Protein AF-A0AA37GXN5-F1 (afdb_monomer)

Secondary structure (DSSP, 8-state):
--SSS---HHHHHHH-TTS-TTSTT--TTSS---S--B-BGGGTSBPPPTTTS-EEETTT-BEE-SHHHHSTTTEEEESS-GGGTB-SSSB-BTTTTTBBP-GGG-SEEETTSBEE-SHHHHSTTTEEEES----------------PPP------------------------

Structure (mmCIF, N/CA/C/O backbone):
data_AF-A0AA37GXN5-F1
#
_entry.id   AF-A0AA37GXN5-F1
#
loop_
_atom_site.group_PDB
_atom_site.id
_atom_site.type_symbol
_atom_site.label_atom_id
_atom_site.label_alt_id
_atom_site.label_comp_id
_atom_site.label_asym_id
_atom_site.label_entity_id
_atom_site.label_seq_id
_atom_site.pdbx_PDB_ins_code
_atom_site.Cartn_x
_atom_site.Cartn_y
_atom_site.Cartn_z
_atom_site.occupancy
_atom_site.B_iso_or_equiv
_atom_site.auth_seq_id
_atom_site.auth_comp_id
_atom_site.auth_asym_id
_atom_site.auth_atom_id
_atom_site.pdbx_PDB_model_num
ATOM 1 N N . MET A 1 1 ? 17.389 15.955 -22.878 1.00 45.25 1 MET A N 1
ATOM 2 C CA . MET A 1 1 ? 18.400 15.630 -21.847 1.00 45.25 1 MET A CA 1
ATOM 3 C C . MET A 1 1 ? 19.042 14.270 -22.132 1.00 45.25 1 MET A C 1
ATOM 5 O O . MET A 1 1 ? 19.115 13.419 -21.263 1.00 45.25 1 MET A O 1
ATOM 9 N N . ALA A 1 2 ? 19.517 14.082 -23.363 1.00 45.59 2 ALA A N 1
ATOM 10 C CA . ALA A 1 2 ? 20.380 12.992 -23.830 1.00 45.59 2 ALA A CA 1
ATOM 11 C C . ALA A 1 2 ? 21.452 13.547 -24.797 1.00 45.59 2 ALA A C 1
ATOM 13 O O . ALA A 1 2 ? 21.947 12.857 -25.676 1.00 45.59 2 ALA A O 1
ATOM 14 N N . ASP A 1 3 ? 21.763 14.836 -24.670 1.00 52.03 3 ASP A N 1
ATOM 15 C CA . ASP A 1 3 ? 22.471 15.620 -25.680 1.00 52.03 3 ASP A CA 1
ATOM 16 C C . ASP A 1 3 ? 23.845 16.120 -25.182 1.00 52.03 3 ASP A C 1
ATOM 18 O O . ASP A 1 3 ? 24.540 16.830 -25.901 1.00 52.03 3 ASP A O 1
ATOM 22 N N . PHE A 1 4 ? 24.280 15.709 -23.978 1.00 54.31 4 PHE A N 1
ATOM 23 C CA . PHE A 1 4 ? 25.571 16.131 -23.404 1.00 54.31 4 PHE A CA 1
ATOM 24 C C . PHE A 1 4 ? 26.525 14.996 -22.984 1.00 54.31 4 PHE A C 1
ATOM 26 O O . PHE A 1 4 ? 27.683 15.262 -22.680 1.00 54.31 4 PHE A O 1
ATOM 33 N N . TRP A 1 5 ? 26.097 13.731 -23.031 1.00 52.03 5 TRP A N 1
ATOM 34 C CA . TRP A 1 5 ? 26.978 12.575 -22.824 1.00 52.03 5 TRP A CA 1
ATOM 35 C C . TRP A 1 5 ? 26.631 11.493 -23.850 1.00 52.03 5 TRP A C 1
ATOM 37 O O . TRP A 1 5 ? 25.630 10.798 -23.714 1.00 52.03 5 TRP A O 1
ATOM 47 N N . PHE A 1 6 ? 27.443 11.400 -24.907 1.00 51.03 6 PHE A N 1
ATOM 48 C CA . PHE A 1 6 ? 27.344 10.417 -25.991 1.00 51.03 6 PHE A CA 1
ATOM 49 C C . PHE A 1 6 ? 27.648 8.991 -25.501 1.00 51.03 6 PHE A C 1
ATOM 51 O O . PHE A 1 6 ? 28.673 8.409 -25.844 1.00 51.03 6 PHE A O 1
ATOM 58 N N . ALA A 1 7 ? 26.759 8.398 -24.713 1.00 58.97 7 ALA A N 1
ATOM 59 C CA . ALA A 1 7 ? 26.570 6.960 -24.809 1.00 58.97 7 ALA A CA 1
ATOM 60 C C . ALA A 1 7 ? 25.570 6.751 -25.950 1.00 58.97 7 ALA A C 1
ATOM 62 O O . ALA A 1 7 ? 24.367 6.921 -25.763 1.00 58.97 7 ALA A O 1
ATOM 63 N N . GLU A 1 8 ? 26.075 6.481 -27.159 1.00 72.50 8 GLU A N 1
ATOM 64 C CA . GLU A 1 8 ? 25.233 6.049 -28.277 1.00 72.50 8 GLU A CA 1
ATOM 65 C C . GLU A 1 8 ? 24.339 4.900 -27.799 1.00 72.50 8 GLU A C 1
ATOM 67 O O . GLU A 1 8 ? 24.759 4.079 -26.982 1.00 72.50 8 GLU A O 1
ATOM 72 N N . ILE A 1 9 ? 23.103 4.821 -28.291 1.00 74.50 9 ILE A N 1
ATOM 73 C CA . ILE A 1 9 ? 22.170 3.760 -27.880 1.00 74.50 9 ILE A CA 1
ATOM 74 C C . ILE A 1 9 ? 22.772 2.357 -28.100 1.00 74.50 9 ILE A C 1
ATOM 76 O O . ILE A 1 9 ? 22.480 1.412 -27.375 1.00 74.50 9 ILE A O 1
ATOM 80 N N . ASP A 1 10 ? 23.704 2.251 -29.046 1.00 80.38 10 ASP A N 1
ATOM 81 C CA . ASP A 1 10 ? 24.527 1.075 -29.300 1.00 80.38 10 ASP A CA 1
ATOM 82 C C . ASP A 1 10 ? 25.413 0.679 -28.115 1.00 80.38 10 ASP A C 1
ATOM 84 O O . ASP A 1 10 ? 25.544 -0.508 -27.828 1.00 80.38 10 ASP A O 1
ATOM 88 N N . PHE A 1 11 ? 25.980 1.645 -27.392 1.00 79.50 11 PHE A N 1
ATOM 89 C CA . PHE A 1 11 ? 26.773 1.401 -26.189 1.00 79.50 11 PHE A CA 1
ATOM 90 C C . PHE A 1 11 ? 25.911 0.843 -25.050 1.00 79.50 11 PHE A C 1
ATOM 92 O O . PHE A 1 11 ? 26.339 -0.068 -24.346 1.00 79.50 11 PHE A O 1
ATOM 99 N N . PHE A 1 12 ? 24.670 1.319 -24.911 1.00 76.00 12 PHE A N 1
ATOM 100 C CA . PHE A 1 12 ? 23.712 0.763 -23.953 1.00 76.00 12 PHE A CA 1
ATOM 101 C C . PHE A 1 12 ? 23.411 -0.715 -24.245 1.00 76.00 12 PHE A C 1
ATOM 103 O O . PHE A 1 12 ? 23.478 -1.541 -23.339 1.00 76.00 12 PHE A O 1
ATOM 110 N N . PHE A 1 13 ? 23.160 -1.079 -25.506 1.00 79.44 13 PHE A N 1
ATOM 111 C CA . PHE A 1 13 ? 22.954 -2.484 -25.881 1.00 79.44 13 PHE A CA 1
ATOM 112 C C . PHE A 1 13 ? 24.247 -3.316 -25.831 1.00 79.44 13 PHE A C 1
ATOM 114 O O . PHE A 1 13 ? 24.193 -4.514 -25.575 1.00 79.44 13 PHE A O 1
ATOM 121 N N . ALA A 1 14 ? 25.418 -2.702 -26.021 1.00 78.25 14 ALA A N 1
ATOM 122 C CA . ALA A 1 14 ? 26.707 -3.380 -25.877 1.00 78.25 14 ALA A CA 1
ATOM 123 C C . ALA A 1 14 ? 27.027 -3.731 -24.415 1.00 78.25 14 ALA A C 1
ATOM 125 O O . ALA A 1 14 ? 27.580 -4.796 -24.149 1.00 78.25 14 ALA A O 1
ATOM 126 N N . LEU A 1 15 ? 26.669 -2.855 -23.471 1.00 72.19 15 LEU A N 1
ATOM 127 C CA . LEU A 1 15 ? 26.784 -3.131 -22.038 1.00 72.19 15 LEU A CA 1
ATOM 128 C C . LEU A 1 15 ? 25.727 -4.128 -21.550 1.00 72.19 15 LEU A C 1
ATOM 130 O O . LEU A 1 15 ? 25.974 -4.854 -20.590 1.00 72.19 15 LEU A O 1
ATOM 134 N N . ASN A 1 16 ? 24.590 -4.200 -22.246 1.00 67.00 16 ASN A N 1
ATOM 135 C CA . ASN A 1 16 ? 23.449 -5.038 -21.890 1.00 67.00 16 ASN A CA 1
ATOM 136 C C . ASN A 1 16 ? 23.105 -6.012 -23.031 1.00 67.00 16 ASN A C 1
ATOM 138 O O . ASN A 1 16 ? 22.023 -5.924 -23.612 1.00 67.00 16 ASN A O 1
ATOM 142 N N . PRO A 1 17 ? 23.995 -6.967 -23.365 1.00 74.75 17 PRO A N 1
ATOM 143 C CA . PRO A 1 17 ? 23.850 -7.845 -24.533 1.00 74.75 17 PRO A CA 1
ATOM 144 C C . PRO A 1 17 ? 22.660 -8.812 -24.442 1.00 74.75 17 PRO A C 1
ATOM 146 O O . PRO A 1 17 ? 22.326 -9.475 -25.420 1.00 74.75 17 PRO A O 1
ATOM 149 N N . GLY A 1 18 ? 22.034 -8.912 -23.267 1.00 67.38 18 GLY A N 1
ATOM 150 C CA . GLY A 1 18 ? 20.793 -9.647 -23.053 1.00 67.38 18 GLY A CA 1
ATOM 151 C C . GLY A 1 18 ? 19.528 -8.864 -23.409 1.00 67.38 18 GLY A C 1
ATOM 152 O O . GLY A 1 18 ? 18.455 -9.430 -23.269 1.00 67.38 18 GLY A O 1
ATOM 153 N N . LEU A 1 19 ? 19.618 -7.602 -23.840 1.00 74.50 19 LEU A N 1
ATOM 154 C CA . LEU A 1 19 ? 18.481 -6.794 -24.290 1.00 74.50 19 LEU A CA 1
ATOM 155 C C . LEU A 1 19 ? 18.393 -6.741 -25.816 1.00 74.50 19 LEU A C 1
ATOM 157 O O . LEU A 1 19 ? 19.374 -6.461 -26.505 1.00 74.50 19 LEU A O 1
ATOM 161 N N . GLU A 1 20 ? 17.191 -6.944 -26.339 1.00 78.81 20 GLU A N 1
ATOM 162 C CA . GLU A 1 20 ? 16.874 -6.783 -27.751 1.00 78.81 20 GLU A CA 1
ATOM 163 C C . GLU A 1 20 ? 16.575 -5.315 -28.072 1.00 78.81 20 GLU A C 1
ATOM 165 O O . GLU A 1 20 ? 15.982 -4.575 -27.283 1.00 78.81 20 GLU A O 1
ATOM 170 N N . ARG A 1 21 ? 16.996 -4.879 -29.265 1.00 77.44 21 ARG A N 1
ATOM 171 C CA . ARG A 1 21 ? 16.886 -3.474 -29.700 1.00 77.44 21 ARG A CA 1
ATOM 172 C C . ARG A 1 21 ? 15.456 -2.992 -29.906 1.00 77.44 21 ARG A C 1
ATOM 174 O O . ARG A 1 21 ? 15.223 -1.789 -29.946 1.00 77.44 21 ARG A O 1
ATOM 181 N N . ASP A 1 22 ? 14.535 -3.922 -30.092 1.00 77.31 22 ASP A N 1
ATOM 182 C CA . ASP A 1 22 ? 13.107 -3.685 -30.268 1.00 77.31 22 ASP A CA 1
ATOM 183 C C . ASP A 1 22 ? 12.326 -3.796 -28.946 1.00 77.31 22 ASP A C 1
ATOM 185 O O . ASP A 1 22 ? 11.101 -3.694 -28.954 1.00 77.31 22 ASP A O 1
ATOM 189 N N . CYS A 1 23 ? 13.029 -3.971 -27.818 1.00 69.00 23 CYS A N 1
ATOM 190 C CA . CYS A 1 23 ? 12.470 -4.145 -26.479 1.00 69.00 23 CYS A CA 1
ATOM 191 C C . CYS A 1 23 ? 11.590 -5.399 -26.306 1.00 69.00 23 CYS A C 1
ATOM 193 O O . CYS A 1 23 ? 10.925 -5.527 -25.278 1.00 69.00 23 CYS A O 1
ATOM 195 N N . SER A 1 24 ? 11.591 -6.337 -27.260 1.00 74.44 24 SER A N 1
ATOM 196 C CA . SER A 1 24 ? 10.714 -7.520 -27.247 1.00 74.44 24 SER A CA 1
ATOM 197 C C . SER A 1 24 ? 10.993 -8.477 -26.084 1.00 74.44 24 SER A C 1
ATOM 199 O O . SER A 1 24 ? 10.116 -9.239 -25.680 1.00 74.44 24 SER A O 1
ATOM 201 N N . ASN A 1 25 ? 12.198 -8.421 -25.516 1.00 67.06 25 ASN A N 1
ATOM 202 C CA . ASN A 1 25 ? 12.641 -9.284 -24.426 1.00 67.06 25 ASN A CA 1
ATOM 203 C C . ASN A 1 25 ? 12.774 -8.564 -23.071 1.00 67.06 25 ASN A C 1
ATOM 205 O O . ASN A 1 25 ? 13.376 -9.101 -22.137 1.00 67.06 25 ASN A O 1
ATOM 209 N N . ILE A 1 26 ? 12.207 -7.360 -22.951 1.00 70.94 26 ILE A N 1
ATOM 210 C CA . ILE A 1 26 ? 12.045 -6.686 -21.664 1.00 70.94 26 ILE A CA 1
ATOM 211 C C . ILE A 1 26 ? 10.843 -7.313 -20.961 1.00 70.94 26 ILE A C 1
ATOM 213 O O . ILE A 1 26 ? 9.687 -7.038 -21.283 1.00 70.94 26 ILE A O 1
ATOM 217 N N . TYR A 1 27 ? 11.124 -8.185 -19.996 1.00 57.59 27 TYR A N 1
ATOM 218 C CA . TYR A 1 27 ? 10.099 -8.829 -19.182 1.00 57.59 27 TYR A CA 1
ATOM 219 C C . TYR A 1 27 ? 9.801 -8.010 -17.918 1.00 57.59 27 TYR A C 1
ATOM 221 O O . TYR A 1 27 ? 10.691 -7.327 -17.394 1.00 57.59 27 TYR A O 1
ATOM 229 N N . PRO A 1 28 ? 8.585 -8.133 -17.357 1.00 48.09 28 PRO A N 1
ATOM 230 C CA . PRO A 1 28 ? 8.324 -7.721 -15.980 1.00 48.09 28 PRO A CA 1
ATOM 231 C C . PRO A 1 28 ? 9.376 -8.348 -15.040 1.00 48.09 28 PRO A C 1
ATOM 233 O O . PRO A 1 28 ? 9.669 -9.535 -15.187 1.00 48.09 28 PRO A O 1
ATOM 236 N N . ASN A 1 29 ? 9.920 -7.580 -14.082 1.00 47.97 29 ASN A N 1
ATOM 237 C CA . ASN A 1 29 ? 11.079 -7.898 -13.205 1.00 47.97 29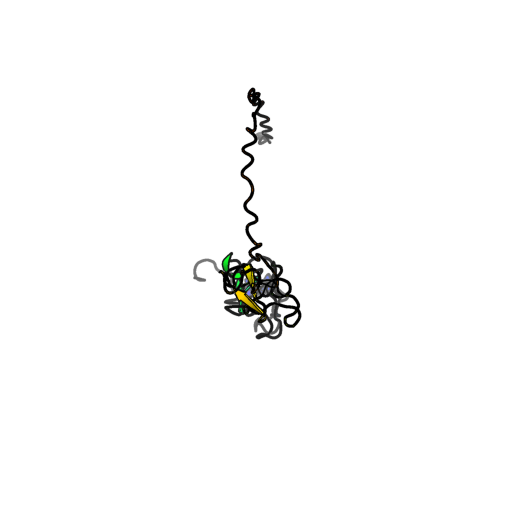 ASN A CA 1
ATOM 238 C C . ASN A 1 29 ? 12.492 -7.693 -13.768 1.00 47.97 29 ASN A C 1
ATOM 240 O O . ASN A 1 29 ? 13.457 -8.153 -13.155 1.00 47.97 29 ASN A O 1
ATOM 244 N N . THR A 1 30 ? 12.661 -7.027 -14.903 1.00 55.50 30 THR A N 1
ATOM 245 C CA . THR A 1 30 ? 14.004 -6.678 -15.394 1.00 55.50 30 THR A CA 1
ATOM 246 C C . THR A 1 30 ? 14.308 -5.199 -15.143 1.00 55.50 30 THR A C 1
ATOM 248 O O . THR A 1 30 ? 13.397 -4.377 -15.084 1.00 55.50 30 THR A O 1
ATOM 251 N N . GLU A 1 31 ? 15.589 -4.862 -14.955 1.00 54.03 31 GLU A N 1
ATOM 252 C CA . GLU A 1 31 ? 16.124 -3.537 -14.564 1.00 54.03 31 GLU A CA 1
ATOM 253 C C . GLU A 1 31 ? 15.790 -2.389 -15.549 1.00 54.03 31 GLU A C 1
ATOM 255 O O . GLU A 1 31 ? 16.096 -1.226 -15.301 1.00 54.03 31 GLU A O 1
ATOM 260 N N . TYR A 1 32 ? 15.104 -2.677 -16.656 1.00 57.34 32 TYR A N 1
ATOM 261 C CA . TYR A 1 32 ? 14.864 -1.735 -17.746 1.00 57.34 32 TYR A CA 1
ATOM 262 C C . TYR A 1 32 ? 13.397 -1.325 -17.813 1.00 57.34 32 TYR A C 1
ATOM 264 O O . TYR A 1 32 ? 12.624 -1.825 -18.624 1.00 57.34 32 TYR A O 1
ATOM 272 N N . CYS A 1 33 ? 13.015 -0.387 -16.949 1.00 62.31 33 CYS A N 1
ATOM 273 C CA . CYS A 1 33 ? 11.699 0.240 -16.975 1.00 62.31 33 CYS A CA 1
ATOM 274 C C . CYS A 1 33 ? 11.841 1.731 -17.290 1.00 62.31 33 CYS A C 1
ATOM 276 O O . CYS A 1 33 ? 12.281 2.521 -16.456 1.00 62.31 33 CYS A O 1
ATOM 278 N N . THR A 1 34 ? 11.468 2.124 -18.505 1.00 52.25 34 THR A N 1
ATOM 279 C CA . THR A 1 34 ? 11.389 3.529 -18.896 1.00 52.25 34 THR A CA 1
ATOM 280 C C . THR A 1 34 ? 9.943 4.005 -18.744 1.00 52.25 34 THR A C 1
ATOM 282 O O . THR A 1 34 ? 9.097 3.786 -19.602 1.00 52.25 34 THR A O 1
ATOM 285 N N . ASP A 1 35 ? 9.698 4.673 -17.613 1.00 47.66 35 ASP A N 1
ATOM 286 C CA . ASP A 1 35 ? 8.492 5.438 -17.265 1.00 47.66 35 ASP A CA 1
ATOM 287 C C . ASP A 1 35 ? 7.268 4.635 -16.752 1.00 47.66 35 ASP A C 1
ATOM 289 O O . ASP A 1 35 ? 6.479 4.057 -17.499 1.00 47.66 35 ASP A O 1
ATOM 293 N N . GLY A 1 36 ? 7.073 4.656 -15.425 1.00 59.41 36 GLY A N 1
ATOM 294 C CA . GLY A 1 36 ? 5.827 4.261 -14.755 1.00 59.41 36 GLY A CA 1
ATOM 295 C C . GLY A 1 36 ? 5.454 2.780 -14.848 1.00 59.41 36 GLY A C 1
ATOM 296 O O . GLY A 1 36 ? 4.344 2.474 -15.294 1.00 59.41 36 GLY A O 1
ATOM 297 N N . CYS A 1 37 ? 6.345 1.886 -14.394 1.00 72.62 37 CYS A N 1
ATOM 298 C CA . CYS A 1 37 ? 6.119 0.437 -14.364 1.00 72.62 37 CYS A CA 1
ATOM 299 C C . CYS A 1 37 ? 4.766 0.131 -13.730 1.00 72.62 37 CYS A C 1
ATOM 301 O O . CYS A 1 37 ? 4.512 0.511 -12.586 1.00 72.62 37 CYS A O 1
ATOM 303 N N . ARG A 1 38 ? 3.894 -0.525 -14.493 1.00 85.69 38 ARG A N 1
ATOM 304 C CA . ARG A 1 38 ? 2.580 -0.924 -14.006 1.00 85.69 38 ARG A CA 1
ATOM 305 C C . ARG A 1 38 ? 2.698 -2.241 -13.259 1.00 85.69 38 ARG A C 1
ATOM 307 O O . ARG A 1 38 ? 3.431 -3.119 -13.706 1.00 85.69 38 ARG A O 1
ATOM 314 N N . CYS A 1 39 ? 1.977 -2.366 -12.155 1.00 88.75 39 CYS A N 1
ATOM 315 C CA . CYS A 1 39 ? 2.097 -3.514 -11.268 1.00 88.75 39 CYS A CA 1
ATOM 316 C C . CYS A 1 39 ? 0.749 -3.994 -10.727 1.00 88.75 39 CYS A C 1
ATOM 318 O O . CYS A 1 39 ? -0.261 -3.295 -10.832 1.00 88.75 39 CYS A O 1
ATOM 320 N N . GLY A 1 40 ? 0.742 -5.188 -10.138 1.00 89.88 40 GLY A N 1
ATOM 321 C CA . GLY A 1 40 ? -0.428 -5.765 -9.490 1.00 89.88 40 GLY A CA 1
ATOM 322 C C . GLY A 1 40 ? -1.427 -6.436 -10.450 1.00 89.88 40 GLY A C 1
ATOM 323 O O . GLY A 1 40 ? -1.163 -6.606 -11.648 1.00 89.88 40 GLY A O 1
ATOM 324 N N . PRO A 1 41 ? -2.596 -6.854 -9.939 1.00 89.88 41 PRO A N 1
ATOM 325 C CA . PRO A 1 41 ? -3.531 -7.759 -10.613 1.00 89.88 41 PRO A CA 1
ATOM 326 C C . PRO A 1 41 ? -4.089 -7.222 -11.929 1.00 89.88 41 PRO A C 1
ATOM 328 O O . PRO A 1 41 ? -4.342 -7.991 -12.855 1.00 89.88 41 PRO A O 1
ATOM 331 N N . GLN A 1 42 ? -4.203 -5.901 -12.058 1.00 85.62 42 GLN A N 1
ATOM 332 C CA . GLN A 1 42 ? -4.678 -5.255 -13.284 1.00 85.62 42 GLN A CA 1
ATOM 333 C C . GLN A 1 42 ? -3.697 -5.392 -14.458 1.00 85.62 42 GLN A C 1
ATOM 335 O O . GLN A 1 42 ? -4.083 -5.226 -15.614 1.00 85.62 42 GLN A O 1
ATOM 340 N N . PHE A 1 43 ? -2.433 -5.707 -14.173 1.00 85.62 43 PHE A N 1
ATOM 341 C CA . PHE A 1 43 ? -1.360 -5.825 -15.158 1.00 85.62 43 PHE A CA 1
ATOM 342 C C . PHE A 1 43 ? -0.751 -7.227 -15.147 1.00 85.62 43 PHE A C 1
ATOM 344 O O . PHE A 1 43 ? 0.452 -7.397 -15.306 1.00 85.62 43 PHE A O 1
ATOM 351 N N . GLY A 1 44 ? -1.601 -8.244 -14.958 1.00 81.88 44 GLY A N 1
ATOM 352 C CA . GLY A 1 44 ? -1.193 -9.649 -15.000 1.00 81.88 44 GLY A CA 1
ATOM 353 C C . GLY A 1 44 ? -0.360 -10.077 -13.794 1.00 81.88 44 GLY A C 1
ATOM 354 O O . GLY A 1 44 ? 0.494 -10.947 -13.939 1.00 81.88 44 GLY A O 1
ATOM 355 N N . ASN A 1 45 ? -0.592 -9.461 -12.628 1.00 82.25 45 ASN A N 1
ATOM 356 C CA . ASN A 1 45 ? 0.242 -9.615 -11.431 1.00 82.25 45 ASN A CA 1
ATOM 357 C C . ASN A 1 45 ? 1.714 -9.285 -11.716 1.00 82.25 45 ASN A C 1
ATOM 359 O O . ASN A 1 45 ? 2.612 -9.969 -11.230 1.00 82.25 45 ASN A O 1
ATOM 363 N N . ALA A 1 46 ? 1.960 -8.277 -12.562 1.00 81.38 46 ALA A N 1
ATOM 364 C CA . ALA A 1 46 ? 3.305 -7.787 -12.810 1.00 81.38 46 ALA A CA 1
ATOM 365 C C . ALA A 1 46 ? 3.878 -7.215 -11.502 1.00 81.38 46 ALA A C 1
ATOM 367 O O . ALA A 1 46 ? 3.285 -6.297 -10.940 1.00 81.38 46 ALA A O 1
ATOM 368 N N . PRO A 1 47 ? 5.015 -7.720 -11.019 1.00 82.75 47 PRO A N 1
ATOM 369 C CA . PRO A 1 47 ? 5.658 -7.179 -9.827 1.00 82.75 47 PRO A CA 1
ATOM 370 C C . PRO A 1 47 ? 6.562 -5.987 -10.160 1.00 82.75 47 PRO A C 1
ATOM 372 O O . PRO A 1 47 ? 6.909 -5.721 -11.317 1.00 82.75 47 PRO A O 1
ATOM 375 N N . CYS A 1 48 ? 6.990 -5.291 -9.112 1.00 82.06 48 CYS A N 1
ATOM 376 C CA . CYS A 1 48 ? 7.953 -4.204 -9.207 1.00 82.06 48 CYS A CA 1
ATOM 377 C C . CYS A 1 48 ? 9.404 -4.690 -9.150 1.00 82.06 48 CYS A C 1
ATOM 379 O O . CYS A 1 48 ? 9.722 -5.661 -8.466 1.00 82.06 48 CYS A O 1
ATOM 381 N N . ALA A 1 49 ? 10.302 -3.990 -9.851 1.00 71.69 49 ALA A N 1
ATOM 382 C CA . ALA A 1 49 ? 11.732 -4.270 -9.786 1.00 71.69 49 ALA A CA 1
ATOM 383 C C . ALA A 1 49 ? 12.295 -3.899 -8.401 1.00 71.69 49 ALA A C 1
ATOM 385 O O . ALA A 1 49 ? 12.040 -2.814 -7.874 1.00 71.69 49 ALA A O 1
ATOM 386 N N . TYR A 1 50 ? 13.086 -4.798 -7.815 1.00 60.50 50 TYR A N 1
ATOM 387 C CA . TYR A 1 50 ? 13.752 -4.555 -6.537 1.00 60.50 50 TYR A CA 1
ATOM 388 C C . TYR A 1 50 ? 14.824 -3.461 -6.672 1.00 60.50 50 TYR A C 1
ATOM 390 O O . TYR A 1 50 ? 15.591 -3.457 -7.632 1.00 60.50 50 TYR A O 1
ATOM 398 N N . GLY A 1 51 ? 14.903 -2.554 -5.692 1.00 68.38 51 GLY A N 1
ATOM 399 C CA . GLY A 1 51 ? 15.887 -1.467 -5.653 1.00 68.38 51 GLY A CA 1
ATOM 400 C C . GLY A 1 51 ? 15.226 -0.092 -5.616 1.00 68.38 51 GLY A C 1
ATOM 401 O O . GLY A 1 51 ? 14.908 0.395 -4.536 1.00 68.38 51 GLY A O 1
ATOM 402 N N . SER A 1 52 ? 15.036 0.523 -6.784 1.00 67.38 52 SER A N 1
ATOM 403 C CA . SER A 1 52 ? 14.631 1.934 -6.910 1.00 67.38 52 SER A CA 1
ATOM 404 C C . SER A 1 52 ? 13.122 2.184 -6.912 1.00 67.38 52 SER A C 1
ATOM 406 O O . SER A 1 52 ? 12.713 3.321 -6.765 1.00 67.38 52 SER A O 1
ATOM 408 N N . LEU A 1 53 ? 12.278 1.167 -7.118 1.00 72.94 53 LEU A N 1
ATOM 409 C CA . LEU A 1 53 ? 10.812 1.302 -7.077 1.00 72.94 53 LEU A CA 1
ATOM 410 C C . LEU A 1 53 ? 10.189 0.063 -6.419 1.00 72.94 53 LEU A C 1
ATOM 412 O O . LEU A 1 53 ? 9.496 -0.706 -7.083 1.00 72.94 53 LEU A O 1
ATOM 416 N N . PRO A 1 54 ? 10.487 -0.200 -5.138 1.00 84.12 54 PRO A N 1
ATOM 417 C CA . PRO A 1 54 ? 10.292 -1.517 -4.555 1.00 84.12 54 PRO A CA 1
ATOM 418 C C . PRO A 1 54 ? 8.836 -1.855 -4.196 1.00 84.12 54 PRO A C 1
ATOM 420 O O . PRO A 1 54 ? 8.580 -2.996 -3.816 1.00 84.12 54 PRO A O 1
ATOM 423 N N . CYS A 1 55 ? 7.895 -0.911 -4.271 1.00 91.56 55 CYS A N 1
ATOM 424 C CA . CYS A 1 55 ? 6.512 -1.093 -3.825 1.00 91.56 55 CYS A CA 1
ATOM 425 C C . CYS A 1 55 ? 5.523 -0.903 -4.969 1.00 91.56 55 CYS A C 1
ATOM 427 O O . CYS A 1 55 ? 5.641 0.047 -5.739 1.00 91.56 55 CYS A O 1
ATOM 429 N N . CYS A 1 56 ? 4.501 -1.753 -5.036 1.00 93.69 56 CYS A N 1
ATOM 430 C CA . CYS A 1 56 ? 3.363 -1.546 -5.920 1.00 93.69 56 CYS A CA 1
ATOM 431 C C . CYS A 1 56 ? 2.256 -0.777 -5.193 1.00 93.69 56 CYS A C 1
ATOM 433 O O . CYS A 1 56 ? 1.689 -1.287 -4.229 1.00 93.69 56 CYS A O 1
ATOM 435 N N . SER A 1 57 ? 1.907 0.421 -5.658 1.00 94.50 57 SER A N 1
ATOM 436 C CA . SER A 1 57 ? 0.809 1.204 -5.077 1.00 94.50 57 SER A CA 1
ATOM 437 C C . SER A 1 57 ? -0.549 0.717 -5.592 1.00 94.50 57 SER A C 1
ATOM 439 O O . SER A 1 57 ? -0.799 0.748 -6.795 1.00 94.50 57 SER A O 1
ATOM 441 N N . SER A 1 58 ? -1.474 0.346 -4.703 1.00 95.25 58 SER A N 1
ATOM 442 C CA . SER A 1 58 ? -2.854 -0.039 -5.053 1.00 95.25 58 SER A CA 1
ATOM 443 C C . SER A 1 58 ? -3.695 1.126 -5.591 1.00 95.25 58 SER A C 1
ATOM 445 O O . SER A 1 58 ? -4.772 0.925 -6.151 1.00 95.25 58 SER A O 1
ATOM 447 N N . GLN A 1 59 ? -3.221 2.364 -5.418 1.00 93.06 59 GLN A N 1
ATOM 448 C CA . GLN A 1 59 ? -3.923 3.568 -5.865 1.00 93.06 59 GLN A CA 1
ATOM 449 C C . GLN A 1 59 ? -3.632 3.887 -7.324 1.00 93.06 59 GLN A C 1
ATOM 451 O O . GLN A 1 59 ? -4.531 4.215 -8.096 1.00 93.06 59 GLN A O 1
ATOM 456 N N . THR A 1 60 ? -2.353 3.834 -7.687 1.00 92.50 60 THR A N 1
ATOM 457 C CA . THR A 1 60 ? -1.878 4.228 -9.015 1.00 92.50 60 THR A CA 1
ATOM 458 C C . THR A 1 60 ? -1.575 3.023 -9.896 1.00 92.50 60 THR A C 1
ATOM 460 O O . THR A 1 60 ? -1.461 3.186 -11.112 1.00 92.50 60 THR A O 1
ATOM 463 N N . TRP A 1 61 ? -1.462 1.831 -9.297 1.00 91.56 61 TRP A N 1
ATOM 464 C CA . TRP A 1 61 ? -0.966 0.602 -9.919 1.00 91.56 61 TRP A CA 1
ATOM 465 C C . TRP A 1 61 ? 0.374 0.810 -10.611 1.00 91.56 61 TRP A C 1
ATOM 467 O O . TRP A 1 61 ? 0.622 0.289 -11.700 1.00 91.56 61 TRP A O 1
ATOM 477 N N . LYS A 1 62 ? 1.215 1.630 -9.980 1.00 90.25 62 LYS A N 1
ATOM 478 C CA . LYS A 1 62 ? 2.575 1.917 -10.405 1.00 90.25 62 LYS A CA 1
ATOM 479 C C . LYS A 1 62 ? 3.558 1.521 -9.320 1.00 90.25 62 LYS A C 1
ATOM 481 O O . LYS A 1 62 ? 3.249 1.601 -8.130 1.00 90.25 62 LYS A O 1
ATOM 486 N N . CYS A 1 63 ? 4.746 1.141 -9.763 1.00 89.44 63 CYS A N 1
ATOM 487 C CA . CYS A 1 63 ? 5.876 0.957 -8.878 1.00 89.44 63 CYS A CA 1
ATOM 488 C C . CYS A 1 63 ? 6.366 2.309 -8.360 1.00 89.44 63 CYS A C 1
ATOM 490 O O . CYS A 1 63 ? 6.510 3.258 -9.134 1.00 89.44 63 CYS A O 1
ATOM 492 N N . GLY A 1 64 ? 6.608 2.374 -7.058 1.00 87.94 64 GLY A N 1
ATOM 493 C CA . GLY A 1 64 ? 7.016 3.567 -6.335 1.00 87.94 64 GLY A CA 1
ATOM 494 C C . GLY A 1 64 ? 8.008 3.243 -5.224 1.00 87.94 64 GLY A C 1
ATOM 495 O O . GLY A 1 64 ? 8.155 2.094 -4.804 1.00 87.94 64 GLY A O 1
ATOM 496 N N . GLU A 1 65 ? 8.699 4.279 -4.764 1.00 88.94 65 GLU A N 1
ATOM 497 C CA . GLU A 1 65 ? 9.631 4.241 -3.626 1.00 88.94 65 GLU A CA 1
ATOM 498 C C . GLU A 1 65 ? 9.278 5.257 -2.539 1.00 88.94 65 GLU A C 1
ATOM 500 O O . GLU A 1 65 ? 9.945 5.332 -1.507 1.00 88.94 65 GLU A O 1
ATOM 505 N N . THR A 1 66 ? 8.232 6.057 -2.763 1.00 91.38 66 THR A N 1
ATOM 506 C CA . THR A 1 66 ? 7.802 7.043 -1.779 1.00 91.38 66 THR A CA 1
ATOM 507 C C . THR A 1 66 ? 7.198 6.347 -0.568 1.00 91.38 66 THR A C 1
ATOM 509 O O . THR A 1 66 ? 6.680 5.227 -0.648 1.00 91.38 66 THR A O 1
ATOM 512 N N . TYR A 1 67 ? 7.237 7.034 0.572 1.00 92.06 67 TYR A N 1
ATOM 513 C CA . TYR A 1 67 ? 6.572 6.546 1.772 1.00 92.06 67 TYR A CA 1
ATOM 514 C C . TYR A 1 67 ? 5.087 6.283 1.500 1.00 92.06 67 TYR A C 1
ATOM 516 O O . TYR A 1 67 ? 4.551 5.280 1.955 1.00 92.06 67 TYR A O 1
ATOM 524 N N . GLU A 1 68 ? 4.441 7.141 0.714 1.00 93.62 68 GLU A N 1
ATOM 525 C CA . GLU A 1 68 ? 3.030 7.047 0.368 1.00 93.62 68 GLU A CA 1
ATOM 526 C C . GLU A 1 68 ? 2.714 5.795 -0.461 1.00 93.62 68 GLU A C 1
ATOM 528 O O . GLU A 1 68 ? 1.712 5.135 -0.184 1.00 93.62 68 GLU A O 1
ATOM 533 N N . ASP A 1 69 ? 3.567 5.439 -1.427 1.00 92.94 69 ASP A N 1
ATOM 534 C CA . ASP A 1 69 ? 3.408 4.232 -2.252 1.00 92.94 69 ASP A CA 1
ATOM 535 C C . ASP A 1 69 ? 3.587 2.949 -1.429 1.00 92.94 69 ASP A C 1
ATOM 537 O O . ASP A 1 69 ? 2.872 1.966 -1.630 1.00 92.94 69 ASP A O 1
ATOM 541 N N . CYS A 1 70 ? 4.523 2.974 -0.478 1.00 93.94 70 CYS A N 1
ATOM 542 C CA . CYS A 1 70 ? 4.856 1.844 0.388 1.00 93.94 70 CYS A CA 1
ATOM 543 C C . CYS A 1 70 ? 4.048 1.796 1.700 1.00 93.94 70 CYS A C 1
ATOM 545 O O . CYS A 1 70 ? 4.209 0.858 2.486 1.00 93.94 70 CYS A O 1
ATOM 547 N N . ALA A 1 71 ? 3.198 2.790 1.975 1.00 96.06 71 ALA A N 1
ATOM 548 C CA . ALA A 1 71 ? 2.494 2.900 3.247 1.00 96.06 71 ALA A CA 1
ATOM 549 C C . ALA A 1 71 ? 1.483 1.753 3.450 1.00 96.06 71 ALA A C 1
ATOM 551 O O . ALA A 1 71 ? 0.832 1.318 2.489 1.00 96.06 71 ALA A O 1
ATOM 552 N N . PRO A 1 72 ? 1.271 1.299 4.702 1.00 96.38 72 PRO A N 1
ATOM 553 C CA . PRO A 1 72 ? 0.157 0.423 5.045 1.00 96.38 72 PRO A CA 1
ATOM 554 C C . PRO A 1 72 ? -1.173 0.971 4.519 1.00 96.38 72 PRO A C 1
ATOM 556 O O . PRO A 1 72 ? -1.493 2.150 4.681 1.00 96.38 72 PRO A O 1
ATOM 559 N N . GLY A 1 73 ? -1.928 0.106 3.851 1.00 95.88 73 GLY A N 1
ATOM 560 C CA . GLY A 1 73 ? -3.201 0.441 3.217 1.00 95.88 73 GLY A CA 1
ATOM 561 C C . GLY A 1 73 ? -3.121 1.124 1.845 1.00 95.88 73 GLY A C 1
ATOM 562 O O . GLY A 1 73 ? -4.152 1.365 1.212 1.00 95.88 73 GLY A O 1
ATOM 563 N N . THR A 1 74 ? -1.914 1.401 1.352 1.00 96.88 74 THR A N 1
ATOM 564 C CA . THR A 1 74 ? -1.660 1.805 -0.040 1.00 96.88 74 THR A CA 1
ATOM 565 C C . THR A 1 74 ? -0.838 0.762 -0.778 1.00 96.88 74 THR A C 1
ATOM 567 O O . THR A 1 74 ? -1.113 0.478 -1.937 1.00 96.88 74 THR A O 1
ATOM 570 N N . CYS A 1 75 ? 0.167 0.187 -0.130 1.00 96.38 75 CYS A N 1
ATOM 571 C CA . CYS A 1 75 ? 1.023 -0.792 -0.773 1.00 96.38 75 CYS A CA 1
ATOM 572 C C . CYS A 1 75 ? 0.264 -2.105 -1.007 1.00 96.38 75 CYS A C 1
ATOM 574 O O . CYS A 1 75 ? -0.299 -2.669 -0.071 1.00 96.38 75 CYS A O 1
ATOM 576 N N . TYR A 1 76 ? 0.251 -2.581 -2.249 1.00 95.69 76 TYR A N 1
ATOM 577 C CA . TYR A 1 76 ? -0.333 -3.858 -2.650 1.00 95.69 76 TYR A CA 1
ATOM 578 C C . TYR A 1 76 ? 0.664 -5.010 -2.475 1.00 95.69 76 TYR A C 1
ATOM 580 O O . TYR A 1 76 ? 0.331 -6.025 -1.873 1.00 95.69 76 TYR A O 1
ATOM 588 N N . GLU A 1 77 ? 1.901 -4.838 -2.944 1.00 93.44 77 GLU A N 1
ATOM 589 C CA . GLU A 1 77 ? 2.974 -5.836 -2.847 1.00 93.44 77 GLU A CA 1
ATOM 590 C C . GLU A 1 77 ? 4.361 -5.180 -2.960 1.00 93.44 77 GLU A C 1
ATOM 592 O O . GLU A 1 77 ? 4.473 -3.979 -3.224 1.00 93.44 77 GLU A O 1
ATOM 597 N N . GLY A 1 78 ? 5.420 -5.980 -2.809 1.00 90.50 78 GLY A N 1
ATOM 598 C CA . GLY A 1 78 ? 6.809 -5.540 -2.942 1.00 90.50 78 GLY A CA 1
ATOM 599 C C . GLY A 1 78 ? 7.522 -5.485 -1.592 1.00 90.50 78 GLY A C 1
ATOM 600 O O . GLY A 1 78 ? 7.419 -6.416 -0.796 1.00 90.50 78 GLY A O 1
ATOM 601 N N . LEU A 1 79 ? 8.255 -4.406 -1.310 1.00 91.31 79 LEU A N 1
ATOM 602 C CA . LEU A 1 79 ? 8.969 -4.210 -0.037 1.00 91.31 79 LEU A CA 1
ATOM 603 C C . LEU A 1 79 ? 8.044 -3.700 1.084 1.00 91.31 79 LEU A C 1
ATOM 605 O O . LEU A 1 79 ? 8.360 -2.766 1.817 1.00 91.31 79 LEU A O 1
ATOM 609 N N . CYS A 1 80 ? 6.877 -4.321 1.211 1.00 92.69 80 CYS A N 1
ATOM 610 C CA . CYS A 1 80 ? 5.872 -4.035 2.224 1.00 92.69 80 CYS A CA 1
ATOM 611 C C . CYS A 1 80 ? 5.066 -5.315 2.515 1.00 92.69 80 CYS A C 1
ATOM 613 O O . CYS A 1 80 ? 5.024 -6.211 1.672 1.00 92.69 80 CYS A O 1
ATOM 615 N N . PRO A 1 81 ? 4.378 -5.415 3.668 1.00 92.94 81 PRO A N 1
ATOM 616 C CA . PRO A 1 81 ? 3.452 -6.524 3.917 1.00 92.94 81 PRO A CA 1
A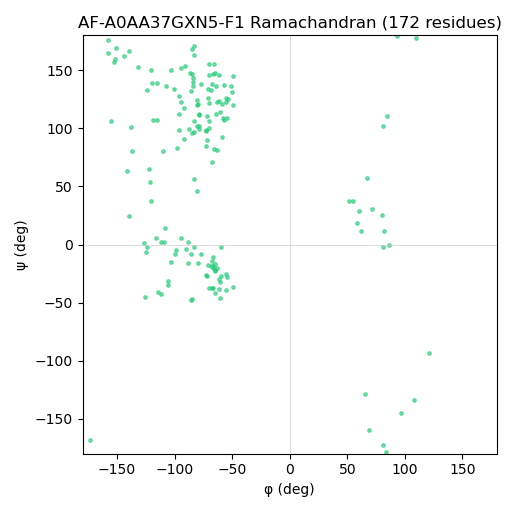TOM 617 C C . PRO A 1 81 ? 2.302 -6.600 2.900 1.00 92.94 81 PRO A C 1
ATOM 619 O O . PRO A 1 81 ? 1.779 -7.680 2.646 1.00 92.94 81 PRO A O 1
ATOM 622 N N . GLY A 1 82 ? 1.937 -5.457 2.312 1.00 94.44 82 GLY A N 1
ATOM 623 C CA . GLY A 1 82 ? 0.995 -5.387 1.205 1.00 94.44 82 GLY A CA 1
ATOM 624 C C . GLY A 1 82 ? -0.449 -5.738 1.570 1.00 94.44 82 GLY A C 1
ATOM 625 O O . GLY A 1 82 ? -0.833 -5.747 2.742 1.00 94.44 82 GLY A O 1
ATOM 626 N N . ASP A 1 83 ? -1.207 -6.082 0.531 1.00 94.69 83 ASP A N 1
ATOM 627 C CA . ASP A 1 83 ? -2.580 -6.605 0.548 1.00 94.69 83 ASP A CA 1
ATOM 628 C C . ASP A 1 83 ? -2.736 -7.850 1.433 1.00 94.69 83 ASP A C 1
ATOM 630 O O . ASP A 1 83 ? -3.794 -8.066 2.020 1.00 94.69 83 ASP A O 1
ATOM 634 N N . ALA A 1 84 ? -1.666 -8.635 1.592 1.00 93.31 84 ALA A N 1
ATOM 635 C CA . ALA A 1 84 ? -1.678 -9.853 2.397 1.00 93.31 84 ALA A CA 1
ATOM 636 C C . ALA A 1 84 ? -1.874 -9.591 3.901 1.00 93.31 84 ALA A C 1
ATOM 638 O O . ALA A 1 84 ? -2.206 -10.511 4.647 1.00 93.31 84 ALA A O 1
ATOM 639 N N . VAL A 1 85 ? -1.632 -8.360 4.360 1.00 95.44 85 VAL A N 1
ATOM 640 C CA . VAL A 1 85 ? -1.783 -7.971 5.769 1.00 95.44 85 VAL A CA 1
ATOM 641 C C . VAL A 1 85 ? -2.698 -6.766 5.912 1.00 95.44 85 VAL A C 1
ATOM 643 O O . VAL A 1 85 ? -3.565 -6.765 6.781 1.00 95.44 85 VAL A O 1
ATOM 646 N N . TRP A 1 86 ? -2.518 -5.743 5.078 1.00 96.75 86 TRP A N 1
ATOM 647 C CA . TRP A 1 86 ? -3.226 -4.475 5.192 1.00 96.75 86 TRP A CA 1
ATOM 648 C C . TRP A 1 86 ? -4.274 -4.326 4.096 1.00 96.75 86 TRP A C 1
ATOM 650 O O . TRP A 1 86 ? -4.011 -4.567 2.921 1.00 96.75 86 TRP A O 1
ATOM 660 N N . SER A 1 87 ? -5.453 -3.852 4.479 1.00 96.94 87 SER A N 1
ATOM 661 C CA . SER A 1 87 ? -6.535 -3.535 3.557 1.00 96.94 87 SER A CA 1
ATOM 662 C C . SER A 1 87 ? -6.124 -2.440 2.580 1.00 96.94 87 SER A C 1
ATOM 664 O O . SER A 1 87 ? -5.752 -1.349 3.003 1.00 96.94 87 SER A O 1
ATOM 666 N N . THR A 1 88 ? -6.214 -2.705 1.278 1.00 96.25 88 THR A N 1
ATOM 667 C CA . THR A 1 88 ? -5.904 -1.721 0.228 1.00 96.25 88 THR A CA 1
ATOM 668 C C . THR A 1 88 ? -7.145 -1.050 -0.361 1.00 96.25 88 THR A C 1
ATOM 670 O O . THR A 1 88 ? -7.001 -0.074 -1.102 1.00 96.25 88 THR A O 1
ATOM 673 N N . ASP A 1 89 ? -8.338 -1.529 0.001 1.00 96.06 89 ASP A N 1
ATOM 674 C CA . ASP A 1 89 ? -9.650 -1.087 -0.484 1.00 96.06 89 ASP A CA 1
ATOM 675 C C . ASP A 1 89 ? -10.629 -0.697 0.642 1.00 96.06 89 ASP A C 1
ATOM 677 O O . ASP A 1 89 ? -11.764 -0.304 0.373 1.00 96.06 89 ASP A O 1
ATOM 681 N N . GLY A 1 90 ? -10.185 -0.774 1.898 1.00 96.88 90 GLY A N 1
ATOM 682 C CA . GLY A 1 90 ? -10.974 -0.447 3.080 1.00 96.88 90 GLY A CA 1
ATOM 683 C C . GLY A 1 90 ? -11.817 -1.604 3.612 1.00 96.88 90 GLY A C 1
ATOM 684 O O . GLY A 1 90 ? -12.486 -1.417 4.625 1.00 96.88 90 GLY A O 1
ATOM 685 N N . THR A 1 91 ? -11.785 -2.781 2.985 1.00 97.31 91 THR A N 1
ATOM 686 C CA . THR A 1 91 ? -12.445 -3.984 3.508 1.00 97.31 91 THR A CA 1
ATOM 687 C C . THR A 1 91 ? -11.559 -4.721 4.508 1.00 97.31 91 THR A C 1
ATOM 689 O O . THR A 1 91 ? -10.330 -4.725 4.412 1.00 97.31 91 THR A O 1
ATOM 692 N N . CYS A 1 92 ? -12.173 -5.341 5.498 1.00 97.00 92 CYS A N 1
ATOM 693 C CA . CYS A 1 92 ? -11.516 -6.129 6.532 1.00 97.00 92 CYS A CA 1
ATOM 694 C C . CYS A 1 92 ? -12.477 -7.218 7.001 1.00 97.00 92 CYS A C 1
ATOM 696 O O . CYS A 1 92 ? -13.654 -7.114 6.690 1.00 97.00 92 CYS A O 1
ATOM 698 N N . ASP A 1 93 ? -11.987 -8.189 7.788 1.00 93.50 93 ASP A N 1
ATOM 699 C CA . ASP A 1 93 ? -12.696 -9.380 8.314 1.00 93.50 93 ASP A CA 1
ATOM 700 C C . ASP A 1 93 ? -12.262 -10.722 7.692 1.00 93.50 93 ASP A C 1
ATOM 702 O O . ASP A 1 93 ? -11.409 -10.798 6.811 1.00 93.50 93 ASP A O 1
ATOM 706 N N . THR A 1 94 ? -12.863 -11.807 8.183 1.00 90.38 94 THR A N 1
ATOM 707 C CA . THR A 1 94 ? -12.650 -13.182 7.709 1.00 90.38 94 THR A CA 1
ATOM 708 C C . THR A 1 94 ? -13.111 -13.435 6.272 1.00 90.38 94 THR A C 1
ATOM 710 O O . THR A 1 94 ? -12.666 -14.404 5.664 1.00 90.38 94 THR A O 1
ATOM 713 N N . GLY A 1 95 ? -14.032 -12.623 5.751 1.00 90.56 95 GLY A N 1
ATOM 714 C CA . GLY A 1 95 ? -14.498 -12.662 4.366 1.00 90.56 95 GLY A CA 1
ATOM 715 C C . GLY A 1 95 ? -13.546 -11.967 3.388 1.00 90.56 95 GLY A C 1
ATOM 716 O O . GLY A 1 95 ? -13.622 -12.237 2.192 1.00 90.56 95 GLY A O 1
ATOM 717 N N . HIS A 1 96 ? -12.622 -11.148 3.896 1.00 93.25 96 HIS A N 1
ATOM 718 C CA . HIS A 1 96 ? -11.626 -10.398 3.127 1.00 93.25 96 HIS A CA 1
ATOM 719 C C . HIS A 1 96 ? -10.201 -10.760 3.570 1.00 93.25 96 HIS A C 1
ATOM 721 O O . HIS A 1 96 ? -9.413 -9.903 3.967 1.00 93.25 96 HIS A O 1
ATOM 727 N N . ASP A 1 97 ? -9.885 -12.059 3.564 1.00 93.06 97 ASP A N 1
ATOM 728 C CA . ASP A 1 97 ? -8.552 -12.612 3.861 1.00 93.06 97 ASP A CA 1
ATOM 729 C C . ASP A 1 97 ? -7.977 -12.255 5.249 1.00 93.06 97 ASP A C 1
ATOM 731 O O . ASP A 1 97 ? -6.782 -12.405 5.494 1.00 93.06 97 ASP A O 1
ATOM 735 N N . ASN A 1 98 ? -8.816 -11.831 6.201 1.00 92.62 98 ASN A N 1
ATOM 736 C CA . ASN A 1 98 ? -8.404 -11.298 7.507 1.00 92.62 98 ASN A CA 1
ATOM 737 C C . ASN A 1 98 ? -7.516 -10.049 7.413 1.00 92.62 98 ASN A C 1
ATOM 739 O O . ASN A 1 98 ? -6.720 -9.788 8.322 1.00 92.62 98 ASN A O 1
ATOM 743 N N . ARG A 1 99 ? -7.672 -9.256 6.346 1.00 94.94 99 ARG A N 1
ATOM 744 C CA . ARG A 1 99 ? -6.954 -7.990 6.176 1.00 94.94 99 ARG A CA 1
ATOM 745 C C . ARG A 1 99 ? -7.213 -7.048 7.351 1.00 94.94 99 ARG A C 1
ATOM 747 O O . ARG A 1 99 ? -8.340 -6.899 7.832 1.00 94.94 99 ARG A O 1
ATOM 754 N N . GLN A 1 100 ? -6.146 -6.409 7.814 1.00 96.50 100 GLN A N 1
ATOM 755 C CA . GLN A 1 100 ? -6.154 -5.430 8.894 1.00 96.50 100 GLN A CA 1
ATOM 756 C C . GLN A 1 100 ? -6.262 -4.008 8.344 1.00 96.50 100 GLN A C 1
ATOM 758 O O . GLN A 1 100 ? -5.796 -3.703 7.247 1.00 96.50 100 GLN A O 1
ATOM 763 N N . CYS A 1 101 ? -6.845 -3.113 9.130 1.00 97.75 101 CYS A N 1
ATOM 764 C CA . CYS A 1 101 ? -6.966 -1.705 8.775 1.00 97.75 101 CYS A CA 1
ATOM 765 C C . CYS A 1 101 ? -5.691 -0.946 9.150 1.00 97.75 101 CYS A C 1
ATOM 767 O O . CYS A 1 101 ? -5.145 -1.167 10.233 1.00 97.75 101 CYS A O 1
ATOM 769 N N . ALA A 1 102 ? -5.221 -0.075 8.257 1.00 97.06 102 ALA A N 1
ATOM 770 C CA . ALA A 1 102 ? -4.150 0.868 8.549 1.00 97.06 102 ALA A CA 1
ATOM 771 C C . ALA A 1 102 ? -4.167 2.077 7.604 1.00 97.06 102 ALA A C 1
ATOM 773 O O . ALA A 1 102 ? -4.771 2.066 6.524 1.00 97.06 102 ALA A O 1
ATOM 774 N N . GLY A 1 103 ? -3.428 3.116 7.999 1.00 94.81 103 GLY A N 1
ATOM 775 C CA . GLY A 1 103 ? -3.149 4.277 7.163 1.00 94.81 103 GLY A CA 1
ATOM 776 C C . GLY A 1 103 ? -4.415 5.067 6.850 1.00 94.81 103 GLY A C 1
ATOM 777 O O . GLY A 1 103 ? -5.182 5.423 7.744 1.00 94.81 103 GLY A O 1
ATOM 778 N N . LYS A 1 104 ? -4.650 5.345 5.564 1.00 95.25 104 LYS A N 1
ATOM 779 C CA . LYS A 1 104 ? -5.807 6.142 5.118 1.00 95.25 104 LYS A CA 1
ATOM 780 C C . LYS A 1 104 ? -7.162 5.501 5.438 1.00 95.25 104 LYS A C 1
ATOM 782 O O . LYS A 1 104 ? -8.168 6.203 5.445 1.00 95.25 104 LYS A O 1
ATOM 787 N N . TRP A 1 105 ? -7.186 4.193 5.685 1.00 97.38 105 TRP A N 1
ATOM 788 C CA . TRP A 1 105 ? -8.403 3.452 5.999 1.00 97.38 105 TRP A CA 1
ATOM 789 C C . TRP A 1 105 ? -8.755 3.486 7.488 1.00 97.38 105 TRP A C 1
ATOM 791 O O . TRP A 1 105 ? -9.840 3.058 7.850 1.00 97.38 105 TRP A O 1
ATOM 801 N N . GLY A 1 106 ? -7.881 4.013 8.351 1.00 97.12 106 GLY A N 1
ATOM 802 C CA . GLY A 1 106 ? -8.049 3.965 9.803 1.00 97.12 106 GLY A CA 1
ATOM 803 C C . GLY A 1 106 ? -7.562 2.653 10.416 1.00 97.12 106 GLY A C 1
ATOM 804 O O . GLY A 1 106 ? -7.051 1.781 9.718 1.00 97.12 106 GLY A O 1
ATOM 805 N N . ASP A 1 107 ? -7.715 2.527 11.734 1.00 97.00 107 ASP A N 1
ATOM 806 C CA . ASP A 1 107 ? -7.084 1.458 12.529 1.00 97.00 107 ASP A CA 1
ATOM 807 C C . ASP A 1 107 ? -8.092 0.448 13.098 1.00 97.00 107 ASP A C 1
ATOM 809 O O . ASP A 1 107 ? -7.723 -0.452 13.857 1.00 97.00 107 ASP A O 1
ATOM 813 N N . CYS A 1 108 ? -9.379 0.609 12.786 1.00 97.62 108 CYS A N 1
ATOM 814 C CA . CYS A 1 108 ? -10.457 -0.220 13.312 1.00 97.62 108 CYS A CA 1
ATOM 815 C C . CYS A 1 108 ? -11.246 -0.849 12.177 1.00 97.62 108 CYS A C 1
ATOM 817 O O . CYS A 1 108 ? -11.661 -0.158 11.252 1.00 97.62 108 CYS A O 1
ATOM 819 N N . CYS A 1 109 ? -11.497 -2.145 12.303 1.00 97.94 109 CYS A N 1
ATOM 820 C CA . CYS A 1 109 ? -12.441 -2.878 11.482 1.00 97.94 109 CYS A CA 1
ATOM 821 C C . 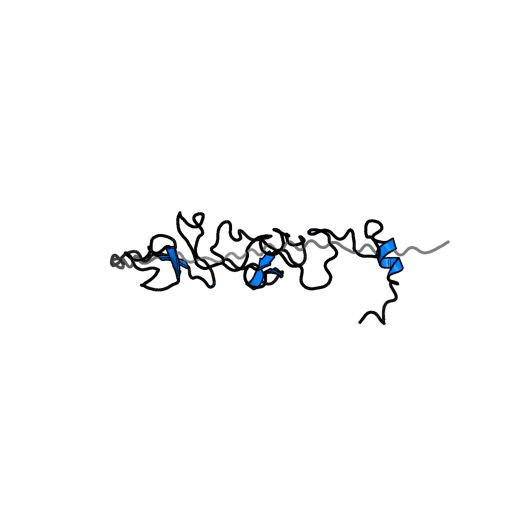CYS A 1 109 ? -13.781 -2.927 12.213 1.00 97.94 109 CYS A C 1
ATOM 823 O O . CYS A 1 109 ? -13.834 -3.417 13.349 1.00 97.94 109 CYS A O 1
ATOM 825 N N . ASN A 1 110 ? -14.845 -2.427 11.590 1.00 96.69 110 ASN A N 1
ATOM 826 C CA . ASN A 1 110 ? -16.185 -2.491 12.157 1.00 96.69 110 ASN A CA 1
ATOM 827 C C . ASN A 1 110 ? -16.862 -3.852 11.885 1.00 96.69 110 ASN A C 1
ATOM 829 O O . ASN A 1 110 ? -16.351 -4.669 11.123 1.00 96.69 110 ASN A O 1
ATOM 833 N N . GLN A 1 111 ? -18.013 -4.101 12.509 1.00 94.81 111 GLN A N 1
ATOM 834 C CA . GLN A 1 111 ? -18.788 -5.341 12.363 1.00 94.81 111 GLN A CA 1
ATOM 835 C C . GLN A 1 111 ? -19.351 -5.565 10.954 1.00 94.81 111 GLN A C 1
ATOM 837 O O . GLN A 1 111 ? -19.741 -6.684 10.632 1.00 94.81 111 GLN A O 1
ATOM 842 N N . ASP A 1 112 ? -19.391 -4.520 10.128 1.00 95.38 112 ASP A N 1
ATOM 843 C CA . ASP A 1 112 ? -19.817 -4.601 8.732 1.00 95.38 112 ASP A CA 1
ATOM 844 C C . ASP A 1 112 ? -18.651 -4.937 7.781 1.00 95.38 112 ASP A C 1
ATOM 846 O O . ASP A 1 112 ? -18.852 -4.977 6.568 1.00 95.38 112 ASP A O 1
ATOM 850 N N . GLY A 1 113 ? -17.439 -5.152 8.308 1.00 96.56 113 GLY A N 1
ATOM 851 C CA . GLY A 1 113 ? -16.252 -5.483 7.516 1.00 96.56 113 GLY A CA 1
ATOM 852 C C . GLY A 1 113 ? -15.579 -4.274 6.860 1.00 96.56 113 GLY A C 1
ATOM 853 O O . GLY A 1 113 ? -14.909 -4.418 5.838 1.00 96.56 113 GLY A O 1
ATOM 854 N N . TRP A 1 114 ? -15.742 -3.075 7.430 1.00 97.75 114 TRP A N 1
ATOM 855 C CA . TRP A 1 114 ? -15.148 -1.841 6.913 1.00 97.75 114 TRP A CA 1
ATOM 856 C C . TRP A 1 114 ? -14.135 -1.225 7.866 1.00 97.75 114 TRP A C 1
ATOM 858 O O . TRP A 1 114 ? -14.348 -1.121 9.077 1.00 97.75 114 TRP A O 1
ATOM 868 N N . CYS A 1 115 ? -13.042 -0.751 7.284 1.00 98.25 115 CYS A N 1
ATOM 869 C CA . CYS A 1 115 ? -12.023 0.016 7.964 1.00 98.25 115 CYS A CA 1
ATOM 870 C C . CYS A 1 115 ? -12.461 1.464 8.186 1.00 98.25 115 CYS A C 1
ATOM 872 O O . CYS A 1 115 ? -13.017 2.112 7.296 1.00 98.25 115 CYS A O 1
ATOM 874 N N . GLY A 1 116 ? -12.162 1.988 9.371 1.00 97.94 116 GLY A N 1
ATOM 875 C CA . GLY A 1 116 ? -12.334 3.400 9.663 1.00 97.94 116 GLY A CA 1
ATOM 876 C C . GLY A 1 116 ? -11.788 3.812 11.021 1.00 97.94 116 GLY A C 1
ATOM 877 O O . GLY A 1 116 ? -11.084 3.072 11.713 1.00 97.94 116 GLY A O 1
ATOM 878 N N . THR A 1 117 ? -12.151 5.033 11.402 1.00 97.00 117 THR A N 1
ATOM 879 C CA . THR A 1 117 ? -11.765 5.670 12.663 1.00 97.00 117 THR A CA 1
ATOM 880 C C . THR A 1 117 ? -13.000 6.263 13.335 1.00 97.00 117 THR A C 1
ATOM 882 O O . THR A 1 117 ? -13.956 6.667 12.675 1.00 97.00 117 THR A O 1
ATOM 885 N N . GLY A 1 118 ? -12.969 6.370 14.663 1.00 95.06 118 GLY A N 1
ATOM 886 C CA . GLY A 1 118 ? -14.033 6.991 15.450 1.00 95.06 118 GLY A CA 1
ATOM 887 C C . GLY A 1 118 ? -15.074 5.989 15.955 1.00 95.06 118 GLY A C 1
ATOM 888 O O . GLY A 1 118 ? -14.943 4.794 15.714 1.00 95.06 118 GLY A O 1
ATOM 889 N N . PRO A 1 119 ? -16.094 6.442 16.702 1.00 94.88 119 PRO A N 1
ATOM 890 C CA . PRO A 1 119 ? -16.984 5.553 17.455 1.00 94.88 119 PRO A CA 1
ATOM 891 C C . PRO A 1 119 ? -17.759 4.536 16.606 1.00 94.88 119 PRO A C 1
ATOM 893 O O . PRO A 1 119 ? -17.980 3.423 17.070 1.00 94.88 119 PRO A O 1
ATOM 896 N N . GLU A 1 120 ? -18.113 4.884 15.367 1.00 95.19 120 GLU A N 1
ATOM 897 C CA . GLU A 1 120 ? -18.838 3.998 14.438 1.00 95.19 120 GLU A CA 1
ATOM 898 C C . GLU A 1 120 ? -17.981 2.836 13.909 1.00 95.19 120 GLU A C 1
ATOM 900 O O . GLU A 1 120 ? -18.512 1.844 13.423 1.00 95.19 120 GLU A O 1
ATOM 905 N N . PHE A 1 121 ? -16.654 2.937 14.024 1.00 97.44 121 PHE A N 1
ATOM 906 C CA . PHE A 1 121 ? -15.719 1.887 13.606 1.00 97.44 121 PHE A CA 1
ATOM 907 C C . PHE A 1 121 ? -15.008 1.249 14.794 1.00 97.44 121 PHE A C 1
ATOM 909 O O . PHE A 1 121 ? -14.869 0.037 14.871 1.00 97.44 121 PHE A O 1
ATOM 916 N N . CYS A 1 122 ? -14.579 2.076 15.744 1.00 97.19 122 CYS A N 1
ATOM 917 C CA . CYS A 1 122 ? -13.776 1.705 16.901 1.00 97.19 122 CYS A CA 1
ATOM 918 C C . CYS A 1 122 ? -14.600 1.513 18.181 1.00 97.19 122 CYS A C 1
ATOM 920 O O . CYS A 1 122 ? -14.033 1.164 19.212 1.00 97.19 122 CYS A O 1
ATOM 922 N N . GLY A 1 123 ? -15.907 1.779 18.192 1.00 94.81 123 GLY A N 1
ATOM 923 C CA . GLY A 1 123 ? -16.730 1.671 19.399 1.00 94.81 123 GLY A CA 1
ATOM 924 C C . GLY A 1 123 ? -16.851 0.234 19.912 1.00 94.81 123 GLY A C 1
ATOM 925 O O . GLY A 1 123 ? -16.769 -0.719 19.147 1.00 94.81 123 GLY A O 1
ATOM 926 N N . LYS A 1 124 ? -17.113 0.060 21.214 1.00 90.69 124 LYS A N 1
ATOM 927 C CA . LYS A 1 124 ? -17.177 -1.253 21.896 1.00 90.69 124 LYS A CA 1
ATOM 928 C C . LYS A 1 124 ? -18.053 -2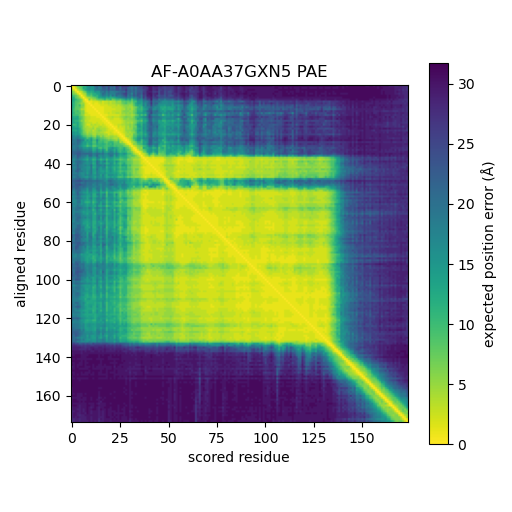.306 21.194 1.00 90.69 124 LYS A C 1
ATOM 930 O O . LYS A 1 124 ? -17.747 -3.490 21.261 1.00 90.69 124 LYS A O 1
ATOM 935 N N . TYR A 1 125 ? -19.164 -1.882 20.597 1.00 90.75 125 TYR A N 1
ATOM 936 C CA . TYR A 1 125 ? -20.107 -2.767 19.904 1.00 90.75 125 TYR A CA 1
ATOM 937 C C . TYR A 1 125 ? -20.084 -2.593 18.389 1.00 90.75 125 TYR A C 1
ATOM 939 O O . TYR A 1 125 ? -20.882 -3.222 17.714 1.00 90.75 125 TYR A O 1
ATOM 947 N N . ALA A 1 126 ? -19.212 -1.729 17.877 1.00 94.62 126 ALA A N 1
ATOM 948 C CA . ALA A 1 126 ? -19.054 -1.491 16.452 1.00 94.62 126 ALA A CA 1
ATOM 949 C C . ALA A 1 126 ? -17.769 -2.134 15.930 1.00 94.62 126 ALA A C 1
ATOM 951 O O . ALA A 1 126 ? -17.756 -2.645 14.825 1.00 94.62 126 ALA A O 1
ATOM 952 N N . CYS A 1 127 ? -16.710 -2.157 16.736 1.00 96.12 127 CYS A N 1
ATOM 953 C CA . CYS A 1 127 ? -15.403 -2.676 16.369 1.00 96.12 127 CYS A CA 1
ATOM 954 C C . CYS A 1 127 ? -15.308 -4.182 16.592 1.00 96.12 127 CYS A C 1
ATOM 956 O O . CYS A 1 127 ? -15.642 -4.675 17.671 1.00 96.12 127 CYS A O 1
ATOM 958 N N . GLN A 1 128 ? -14.800 -4.896 15.593 1.00 94.88 128 GLN A N 1
ATOM 959 C CA . GLN A 1 128 ? -14.506 -6.326 15.685 1.00 94.88 128 GLN A CA 1
ATOM 960 C C . GLN A 1 128 ? -13.005 -6.620 15.800 1.00 94.88 128 GLN A C 1
ATOM 962 O O . GLN A 1 128 ? -12.621 -7.595 16.442 1.00 94.88 128 GLN A O 1
ATOM 967 N N . MET A 1 129 ? -12.150 -5.787 15.196 1.00 94.06 129 MET A N 1
ATOM 968 C CA . MET A 1 129 ? -10.696 -5.962 15.194 1.00 94.06 129 MET A CA 1
ATOM 969 C C . MET A 1 129 ? -9.981 -4.616 15.045 1.00 94.06 129 MET A C 1
ATOM 971 O O . MET A 1 129 ? -10.540 -3.657 14.518 1.00 94.06 129 MET A O 1
ATOM 975 N N . GLY A 1 130 ? -8.724 -4.561 15.484 1.00 94.31 130 GLY A N 1
ATOM 976 C CA . GLY A 1 130 ? -7.886 -3.369 15.414 1.00 94.31 130 GLY A CA 1
ATOM 977 C C . GLY A 1 130 ? -7.908 -2.596 16.727 1.00 94.31 130 GLY A C 1
ATOM 978 O O . GLY A 1 130 ? -7.970 -3.189 17.807 1.00 94.31 130 GLY A O 1
ATOM 979 N N . ASN A 1 131 ? -7.852 -1.270 16.647 1.00 95.56 131 ASN A N 1
ATOM 980 C CA . ASN A 1 131 ? -7.757 -0.392 17.812 1.00 95.56 131 ASN A CA 1
ATOM 981 C C . ASN A 1 131 ? -9.128 -0.112 18.461 1.00 95.56 131 ASN A C 1
ATOM 983 O O . ASN A 1 131 ? -9.570 1.032 18.593 1.00 95.56 131 ASN A O 1
ATOM 987 N N . CYS A 1 132 ? -9.835 -1.178 18.838 1.00 94.38 132 CYS A N 1
ATOM 988 C CA . CYS A 1 132 ? -11.159 -1.078 19.436 1.00 94.38 132 CYS A CA 1
ATOM 989 C C . CYS A 1 132 ? -11.117 -0.362 20.794 1.00 94.38 132 CYS A C 1
ATOM 991 O O . CYS A 1 132 ? -10.297 -0.653 21.666 1.00 94.38 132 CYS A O 1
ATOM 993 N N . THR A 1 133 ? -12.075 0.534 21.011 1.00 92.00 133 THR A N 1
ATOM 994 C CA . THR A 1 133 ? -12.266 1.237 22.277 1.00 92.00 133 THR A CA 1
ATOM 995 C C . THR A 1 133 ? -12.778 0.248 23.315 1.00 92.00 133 THR A C 1
ATOM 997 O O . THR A 1 133 ? -13.946 -0.153 23.306 1.00 92.00 133 THR A O 1
ATOM 1000 N N . ALA A 1 134 ? -11.909 -0.129 24.248 1.00 78.38 134 ALA A N 1
ATOM 1001 C CA . ALA A 1 134 ? -12.346 -0.782 25.468 1.00 78.38 134 ALA A CA 1
ATOM 1002 C C . ALA A 1 134 ? -13.200 0.202 26.289 1.00 78.38 134 ALA A C 1
ATOM 1004 O O . ALA A 1 134 ? -12.941 1.410 26.265 1.00 78.38 134 ALA A O 1
ATOM 1005 N N . PRO A 1 135 ? -14.210 -0.269 27.044 1.00 65.69 135 PRO A N 1
ATOM 1006 C CA . PRO A 1 135 ? -14.824 0.584 28.047 1.00 65.69 135 PRO A CA 1
ATOM 1007 C C . PRO A 1 135 ? -13.713 1.122 28.950 1.00 65.69 135 PRO A C 1
ATOM 1009 O O . PRO A 1 135 ? -12.939 0.338 29.503 1.00 65.69 135 PRO A O 1
ATOM 1012 N N . ILE A 1 136 ? -13.636 2.447 29.086 1.00 61.84 136 ILE A N 1
ATOM 1013 C CA . ILE A 1 136 ? -12.850 3.073 30.142 1.00 61.84 136 ILE A CA 1
ATOM 1014 C C . ILE A 1 136 ? -13.410 2.559 31.470 1.00 61.84 136 ILE A C 1
ATOM 1016 O O . ILE A 1 136 ? -14.363 3.099 32.023 1.00 61.84 136 ILE A O 1
ATOM 1020 N N . VAL A 1 137 ? -12.847 1.473 31.999 1.00 58.31 137 VAL A N 1
ATOM 1021 C CA . VAL A 1 137 ? -12.853 1.315 33.448 1.00 58.31 137 VAL A CA 1
ATOM 1022 C C . VAL A 1 137 ? -12.193 2.589 33.957 1.00 58.31 137 VAL A C 1
ATOM 1024 O O . VAL A 1 137 ? -11.093 2.898 33.490 1.00 58.31 137 VAL A O 1
ATOM 1027 N N . PRO A 1 138 ? -12.852 3.387 34.817 1.00 54.38 138 PRO A N 1
ATOM 1028 C CA . PRO A 1 138 ? -12.175 4.506 35.435 1.00 54.38 138 PRO A CA 1
ATOM 1029 C C . PRO A 1 138 ? -10.974 3.898 36.144 1.00 54.38 138 PRO A C 1
ATOM 1031 O O . PRO A 1 138 ? -11.124 3.172 37.127 1.00 54.38 138 PRO A O 1
ATOM 1034 N N . VAL A 1 139 ? -9.782 4.121 35.594 1.00 56.25 139 VAL A N 1
ATOM 1035 C CA . VAL A 1 139 ? -8.557 3.863 36.325 1.00 56.25 139 VAL A CA 1
ATOM 1036 C C . VAL A 1 139 ? -8.692 4.732 37.563 1.00 56.25 139 VAL A C 1
ATOM 1038 O O . VAL A 1 139 ? -8.708 5.961 37.469 1.00 56.25 139 VAL A O 1
ATOM 1041 N N . LEU A 1 140 ? -8.905 4.110 38.727 1.00 56.97 140 LEU A N 1
ATOM 1042 C CA . LEU A 1 140 ? -8.641 4.801 39.975 1.00 56.97 140 LEU A CA 1
ATOM 1043 C C . LEU A 1 140 ? -7.197 5.257 39.825 1.00 56.97 140 LEU A C 1
ATOM 1045 O O . LEU A 1 140 ? -6.291 4.428 39.753 1.00 56.97 140 LEU A O 1
ATOM 1049 N N . SER A 1 141 ? -7.018 6.562 39.649 1.00 59.47 141 SER A N 1
ATOM 1050 C CA . SER A 1 141 ? -5.718 7.192 39.523 1.00 59.47 141 SER A CA 1
ATOM 1051 C C . SER A 1 141 ? -5.021 7.018 40.868 1.00 59.47 141 SER A C 1
ATOM 1053 O O . SER A 1 141 ? -5.094 7.868 41.751 1.00 59.47 141 SER A O 1
ATOM 1055 N N . SER A 1 142 ? -4.424 5.847 41.082 1.00 61.06 142 SER A N 1
ATOM 1056 C CA . SER A 1 142 ? -3.477 5.624 42.155 1.00 61.06 142 SER A CA 1
ATOM 1057 C C . SER A 1 142 ? -2.225 6.369 41.741 1.00 61.06 142 SER A C 1
ATOM 1059 O O . SER A 1 142 ? -1.363 5.844 41.042 1.00 61.06 142 SER A O 1
ATOM 1061 N N . SER A 1 143 ? -2.157 7.632 42.150 1.00 64.44 143 SER A N 1
ATOM 1062 C CA . SER A 1 143 ? -0.933 8.413 42.164 1.00 64.44 143 SER A CA 1
ATOM 1063 C C . SER A 1 143 ? 0.041 7.744 43.133 1.00 64.44 143 SER A C 1
ATOM 1065 O O . SER A 1 143 ? 0.133 8.120 44.301 1.00 64.44 143 SER A O 1
ATOM 1067 N N . VAL A 1 144 ? 0.726 6.701 42.672 1.00 62.28 144 VAL A N 1
ATOM 1068 C CA . VAL A 1 144 ? 1.909 6.194 43.354 1.00 62.28 144 VAL A CA 1
ATOM 1069 C C . VAL A 1 144 ? 3.033 7.152 42.961 1.00 62.28 144 VAL A C 1
ATOM 1071 O O . VAL A 1 144 ? 3.363 7.224 41.775 1.00 62.28 144 VAL A O 1
ATOM 1074 N N . PRO A 1 145 ? 3.586 7.955 43.886 1.00 60.47 145 PRO A N 1
ATOM 1075 C CA . PRO A 1 145 ? 4.716 8.805 43.556 1.00 60.47 145 PRO A CA 1
ATOM 1076 C C . PRO A 1 145 ? 5.898 7.905 43.189 1.00 60.47 145 PRO A C 1
ATOM 1078 O O . PRO A 1 145 ? 6.437 7.186 44.030 1.00 60.47 145 PRO A O 1
ATOM 1081 N N . VAL A 1 146 ? 6.290 7.931 41.916 1.00 58.50 146 VAL A N 1
ATOM 1082 C CA . VAL A 1 146 ? 7.530 7.308 41.457 1.00 58.50 146 VAL A CA 1
ATOM 1083 C C . VAL A 1 146 ? 8.667 8.188 41.962 1.00 58.50 146 VAL A C 1
ATOM 1085 O O . VAL A 1 146 ? 8.961 9.240 41.400 1.00 58.50 146 VAL A O 1
ATOM 1088 N N . SER A 1 147 ? 9.261 7.789 43.085 1.00 60.53 147 SER A N 1
ATOM 1089 C CA . SER A 1 147 ? 10.495 8.391 43.581 1.00 60.53 147 SER A CA 1
ATOM 1090 C C . SER A 1 147 ? 11.634 7.927 42.678 1.00 60.53 147 SER A C 1
ATOM 1092 O O . SER A 1 147 ? 12.119 6.802 42.804 1.00 60.53 147 SER A O 1
ATOM 1094 N N . PHE A 1 148 ? 12.016 8.766 41.717 1.00 62.19 148 PHE A N 1
ATOM 1095 C CA . PHE A 1 148 ? 13.224 8.546 40.933 1.00 62.19 148 PHE A CA 1
ATOM 1096 C C . PHE A 1 148 ? 14.435 8.784 41.848 1.00 62.19 148 PHE A C 1
ATOM 1098 O O . PHE A 1 148 ? 14.554 9.878 42.409 1.00 62.19 148 PHE A O 1
ATOM 1105 N N . PRO A 1 149 ? 15.334 7.801 42.036 1.00 64.12 149 PRO A N 1
ATOM 1106 C CA . PRO A 1 149 ? 16.602 8.068 42.695 1.00 64.12 149 PRO A CA 1
ATOM 1107 C C . PRO A 1 149 ? 17.394 9.09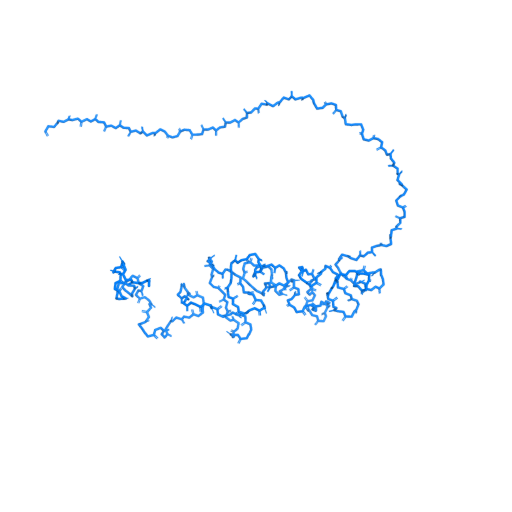2 41.863 1.00 64.12 149 PRO A C 1
ATOM 1109 O O . PRO A 1 149 ? 17.293 9.082 40.632 1.00 64.12 149 PRO A O 1
ATOM 1112 N N . PRO A 1 150 ? 18.173 9.984 42.500 1.00 57.81 150 PRO A N 1
ATOM 1113 C CA . PRO A 1 150 ? 18.997 10.937 41.774 1.00 57.81 150 PRO A CA 1
ATOM 1114 C C . PRO A 1 150 ? 19.976 10.178 40.874 1.00 57.81 150 PRO A C 1
ATOM 1116 O O . PRO A 1 150 ? 20.768 9.359 41.341 1.00 57.81 150 PRO A O 1
ATOM 1119 N N . VAL A 1 151 ? 19.893 10.443 39.572 1.00 57.22 151 VAL A N 1
ATOM 1120 C CA . VAL A 1 151 ? 20.873 9.990 38.585 1.00 57.22 151 VAL A CA 1
ATOM 1121 C C . VAL A 1 151 ? 22.148 10.787 38.833 1.00 57.22 151 VAL A C 1
ATOM 1123 O O . VAL A 1 151 ? 22.252 11.953 38.461 1.00 57.22 151 VAL A O 1
ATOM 1126 N N . THR A 1 152 ? 23.106 10.175 39.522 1.00 54.53 152 THR A N 1
ATOM 1127 C CA . THR A 1 152 ? 24.471 10.687 39.590 1.00 54.53 152 THR A CA 1
ATOM 1128 C C . THR A 1 152 ? 25.111 10.448 38.227 1.00 54.53 152 THR A C 1
ATOM 1130 O O . THR A 1 152 ? 25.335 9.305 37.829 1.00 54.53 152 THR A O 1
ATOM 1133 N N . GLU A 1 153 ? 25.355 11.527 37.487 1.00 55.78 153 GLU A N 1
ATOM 1134 C CA . GLU A 1 153 ? 26.062 11.503 36.211 1.00 55.78 153 GLU A CA 1
ATOM 1135 C C . GLU A 1 153 ? 27.437 10.833 36.356 1.00 55.78 153 GLU A C 1
ATOM 1137 O O . GLU A 1 153 ? 28.290 11.231 37.149 1.00 55.78 153 GLU A O 1
ATOM 1142 N N . SER A 1 154 ? 27.684 9.828 35.526 1.00 50.19 154 SER A N 1
ATOM 1143 C CA . SER A 1 154 ? 29.031 9.479 35.084 1.00 50.19 154 SER A CA 1
ATOM 1144 C C . SER A 1 154 ? 28.963 9.197 33.595 1.00 50.19 154 SER A C 1
ATOM 1146 O O . SER A 1 154 ? 28.854 8.064 33.135 1.00 50.19 154 SER A O 1
ATOM 1148 N N . PHE A 1 155 ? 28.971 10.293 32.841 1.00 56.75 155 PHE A N 1
ATOM 1149 C CA . PHE A 1 155 ? 29.151 10.304 31.399 1.00 56.75 155 PHE A CA 1
ATOM 1150 C C . PHE A 1 155 ? 30.627 9.994 31.101 1.00 56.75 155 PHE A C 1
ATOM 1152 O O . PHE A 1 155 ? 31.454 10.890 30.952 1.00 56.75 155 PHE A O 1
ATOM 1159 N N . ALA A 1 156 ? 30.987 8.711 31.048 1.00 52.91 156 ALA A N 1
ATOM 1160 C CA . ALA A 1 156 ? 32.223 8.290 30.400 1.00 52.91 156 ALA A CA 1
ATOM 1161 C C . ALA A 1 156 ? 31.937 8.168 28.896 1.00 52.91 156 ALA A C 1
ATOM 1163 O O . ALA A 1 156 ? 31.371 7.182 28.428 1.00 52.91 156 ALA A O 1
ATOM 1164 N N . GLN A 1 157 ? 32.276 9.220 28.149 1.00 50.34 157 GLN A N 1
ATOM 1165 C CA . GLN A 1 157 ? 32.238 9.233 26.689 1.00 50.34 157 GLN A CA 1
ATOM 1166 C C . GLN A 1 157 ? 33.195 8.163 26.148 1.00 50.34 157 GLN A C 1
ATOM 1168 O O . GLN A 1 157 ? 34.409 8.274 26.305 1.00 50.34 157 GLN A O 1
ATOM 1173 N N . SER A 1 158 ? 32.653 7.135 25.496 1.00 49.50 158 SER A N 1
ATOM 1174 C CA . SER A 1 158 ? 33.441 6.171 24.726 1.00 49.50 158 SER A CA 1
ATOM 1175 C C . SER A 1 158 ? 33.395 6.569 23.253 1.00 49.50 158 SER A C 1
ATOM 1177 O O . SER A 1 158 ? 32.564 6.103 22.478 1.00 49.50 158 SER A O 1
ATOM 1179 N N . THR A 1 159 ? 34.260 7.508 22.872 1.00 49.44 159 THR A N 1
ATOM 1180 C CA . THR A 1 159 ? 34.533 7.842 21.471 1.00 49.44 159 THR A CA 1
ATOM 1181 C C . THR A 1 159 ? 35.638 6.925 20.963 1.00 49.44 159 THR A C 1
ATOM 1183 O O . THR A 1 159 ? 36.817 7.176 21.206 1.00 49.44 159 THR A O 1
ATOM 1186 N N . THR A 1 160 ? 35.282 5.857 20.249 1.00 47.25 160 THR A N 1
ATOM 1187 C CA . THR A 1 160 ? 36.261 5.122 19.436 1.00 47.25 160 THR A CA 1
ATOM 1188 C C . THR A 1 160 ? 36.241 5.706 18.029 1.00 47.25 160 THR A C 1
ATOM 1190 O O . THR A 1 160 ? 35.444 5.311 17.185 1.00 47.25 160 THR A O 1
ATOM 1193 N N . ALA A 1 161 ? 37.095 6.703 17.803 1.00 48.69 161 ALA A N 1
ATOM 1194 C CA . ALA A 1 161 ? 37.440 7.175 16.471 1.00 48.69 161 ALA A CA 1
ATOM 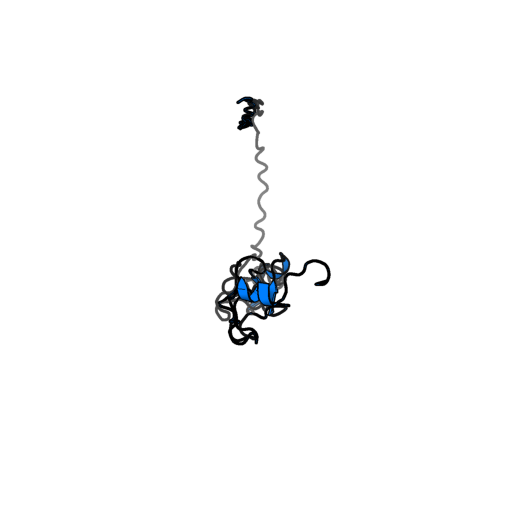1195 C C . ALA A 1 161 ? 38.546 6.265 15.919 1.00 48.69 161 ALA A C 1
ATOM 1197 O O . ALA A 1 161 ? 39.693 6.328 16.359 1.00 48.69 161 ALA A O 1
ATOM 1198 N N . THR A 1 162 ? 38.205 5.392 14.974 1.00 46.31 162 THR A N 1
ATOM 1199 C CA . THR A 1 162 ? 39.192 4.607 14.226 1.00 46.31 162 THR A CA 1
ATOM 1200 C C . THR A 1 162 ? 39.803 5.498 13.147 1.00 46.31 162 THR A C 1
ATOM 1202 O O . THR A 1 162 ? 39.213 5.724 12.094 1.00 46.31 162 THR A O 1
ATOM 1205 N N . SER A 1 163 ? 40.989 6.034 13.427 1.00 45.88 163 SER A N 1
ATOM 1206 C CA . SER A 1 163 ? 41.834 6.732 12.460 1.00 45.88 163 SER A CA 1
ATOM 1207 C C . SER A 1 163 ? 42.572 5.718 11.579 1.00 45.88 163 SER A C 1
ATOM 1209 O O . SER A 1 163 ? 43.469 5.024 12.060 1.00 45.88 163 SER A O 1
ATOM 1211 N N . LEU A 1 164 ? 42.228 5.646 10.293 1.00 52.06 164 LEU A N 1
ATOM 1212 C CA . LEU A 1 164 ? 43.083 5.045 9.268 1.00 52.06 164 LEU A CA 1
ATOM 1213 C C . LEU A 1 164 ? 43.877 6.165 8.589 1.00 52.06 164 LEU A C 1
ATOM 1215 O O . LEU A 1 164 ? 43.318 7.042 7.934 1.00 52.06 164 LEU A O 1
ATOM 1219 N N . SER A 1 165 ? 45.187 6.150 8.821 1.00 57.41 165 SER A N 1
ATOM 1220 C CA . SER A 1 165 ? 46.165 7.097 8.287 1.00 57.41 165 SER A CA 1
ATOM 1221 C C . SER A 1 165 ? 46.383 6.916 6.777 1.00 57.41 165 SER A C 1
ATOM 1223 O O . SER A 1 165 ? 46.428 5.778 6.308 1.00 57.41 165 SER A O 1
ATOM 1225 N N . PRO A 1 166 ? 46.630 7.994 6.014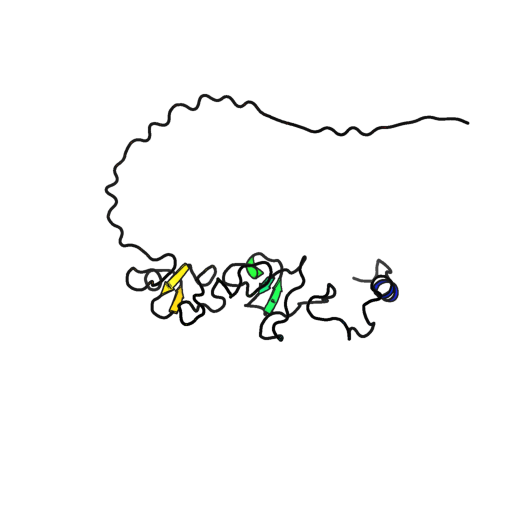 1.00 48.50 166 PRO A N 1
ATOM 1226 C CA . PRO A 1 166 ? 47.189 7.898 4.671 1.00 48.50 166 PRO A CA 1
ATOM 1227 C C . PRO A 1 166 ? 48.711 7.684 4.734 1.00 48.50 166 PRO A C 1
ATOM 1229 O O . PRO A 1 166 ? 49.449 8.505 5.280 1.00 48.50 166 PRO A O 1
ATOM 1232 N N . SER A 1 167 ? 49.195 6.578 4.163 1.00 47.34 167 SER A N 1
ATOM 1233 C CA . SER A 1 167 ? 50.624 6.354 3.924 1.00 47.34 167 SER A CA 1
ATOM 1234 C C . SER A 1 167 ? 51.066 7.097 2.666 1.00 47.34 167 SER A C 1
ATOM 1236 O O . SER A 1 167 ? 50.850 6.644 1.545 1.00 47.34 167 SER A O 1
ATOM 1238 N N . SER A 1 168 ? 51.727 8.232 2.869 1.00 44.47 168 SER A N 1
ATOM 1239 C CA . SER A 1 168 ? 52.556 8.893 1.865 1.00 44.47 168 SER A CA 1
ATOM 1240 C C . SER A 1 168 ? 53.919 8.201 1.822 1.00 44.47 168 SER A C 1
ATOM 1242 O O . SER A 1 168 ? 54.638 8.188 2.820 1.00 44.47 168 SER A O 1
ATOM 1244 N N . THR A 1 169 ? 54.313 7.652 0.675 1.00 49.12 169 THR A N 1
ATOM 1245 C CA . THR A 1 169 ? 55.713 7.296 0.406 1.00 49.12 169 THR A CA 1
ATOM 1246 C C . THR A 1 169 ? 56.178 8.105 -0.794 1.00 49.12 169 THR A C 1
ATOM 1248 O O . THR A 1 169 ? 55.769 7.856 -1.923 1.00 49.12 169 THR A O 1
ATOM 1251 N N . ALA A 1 170 ? 57.015 9.105 -0.524 1.00 49.56 170 ALA A N 1
ATOM 1252 C CA . ALA A 1 170 ? 57.858 9.748 -1.518 1.00 49.56 170 ALA A CA 1
ATOM 1253 C C . ALA A 1 170 ? 59.241 9.085 -1.453 1.00 49.56 170 ALA A C 1
ATOM 1255 O O . ALA A 1 170 ? 59.830 8.992 -0.377 1.00 49.56 170 ALA A O 1
ATOM 1256 N N . GLY A 1 171 ? 59.747 8.627 -2.596 1.00 40.97 171 GLY A N 1
ATOM 1257 C CA . GLY A 1 171 ? 61.089 8.074 -2.746 1.00 40.97 171 GLY A CA 1
ATOM 1258 C C . GLY A 1 171 ? 61.548 8.218 -4.192 1.00 40.97 171 GLY A C 1
ATOM 1259 O O . GLY A 1 171 ? 61.036 7.542 -5.077 1.00 40.97 171 GLY A O 1
ATOM 1260 N N . SER A 1 172 ? 62.469 9.153 -4.410 1.00 57.59 172 SER A N 1
ATOM 1261 C CA . SER A 1 172 ? 63.079 9.511 -5.692 1.00 57.59 172 SER A CA 1
ATOM 1262 C C . SER A 1 172 ? 64.247 8.589 -6.081 1.00 57.59 172 SER A C 1
ATOM 1264 O O . SER A 1 172 ? 64.893 8.017 -5.206 1.00 57.59 172 SER A O 1
ATOM 1266 N N . ASN A 1 173 ? 64.595 8.644 -7.376 1.00 43.34 173 ASN A N 1
ATOM 1267 C CA . ASN A 1 173 ? 65.879 8.322 -8.033 1.00 43.34 173 ASN A CA 1
ATOM 1268 C C . ASN A 1 173 ? 66.168 6.855 -8.411 1.00 43.34 173 ASN A C 1
ATOM 1270 O O . ASN A 1 173 ? 66.514 6.047 -7.555 1.00 43.34 173 ASN A O 1
ATOM 1274 N N . ALA A 1 174 ? 66.179 6.565 -9.718 1.00 41.56 174 ALA A N 1
ATOM 1275 C CA . AL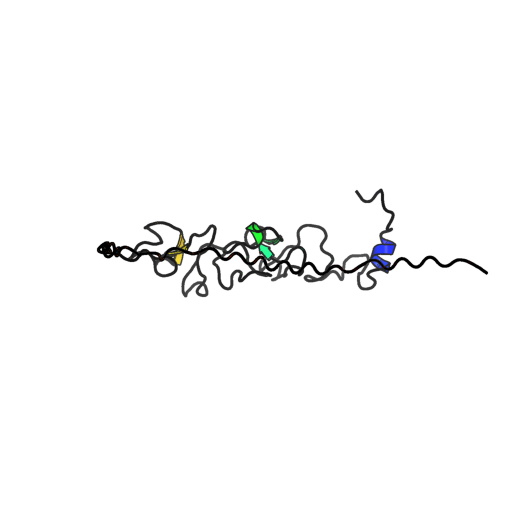A A 1 174 ? 67.388 6.434 -10.554 1.00 41.56 174 ALA A CA 1
ATOM 1276 C C . ALA A 1 174 ? 66.992 6.254 -12.029 1.00 41.56 174 ALA A C 1
ATOM 1278 O O . ALA A 1 174 ? 66.016 5.512 -12.281 1.00 41.56 174 ALA A O 1
#

Nearest PDB structures (foldseek):
  2x52-assembly1_B  TM=4.567E-01  e=9.660E-06  Triticum aestivum
  2x3t-assembly1_C  TM=4.563E-01  e=2.830E-05  Triticum aestivum
  9wga-assembly1_A-2  TM=4.561E-01  e=3.959E-05  Triticum aestivum
  6stn-assembly1_B  TM=4.653E-01  e=1.856E-04  Arundo donax

Radius of gyration: 27.91 Å; Cα contacts (8 Å, |Δi|>4): 287; chains: 1; bounding box: 88×29×74 Å

Solvent-accessible surface area (backbone atoms only — not comparable to full-atom values): 10492 Å² total; per-residue (Å²): 143,78,87,86,62,91,68,51,74,65,52,56,40,65,77,36,74,84,54,49,95,84,51,82,66,68,51,82,67,48,98,77,73,87,77,74,52,57,18,39,75,93,51,78,57,23,57,46,39,81,78,83,22,27,11,19,13,61,83,76,33,26,39,26,67,47,69,69,26,44,29,60,24,27,12,41,36,60,81,41,77,13,46,79,42,19,17,56,83,32,48,16,40,82,92,46,80,55,14,36,42,25,62,94,30,21,44,5,19,16,76,88,28,36,31,22,67,54,63,80,10,14,21,73,89,26,26,71,44,68,66,48,42,68,81,80,68,79,71,76,81,75,82,69,82,81,80,75,75,84,81,77,86,77,87,76,83,83,80,84,79,86,81,81,81,86,86,83,83,88,85,84,89,134

Sequence (174 aa):
MADFWFAEIDFFFALNPGLERDCSNIYPNTEYCTDGCRCGPQFGNAPCAYGSLPCCSSQTWKCGETYEDCAPGTCYEGLCPGDAVWSTDGTCDTGHDNRQCAGKWGDCCNQDGWCGTGPEFCGKYACQMGNCTAPIVPVLSSSVPVSFPPVTESFAQSTTATSLSPSSTAGSN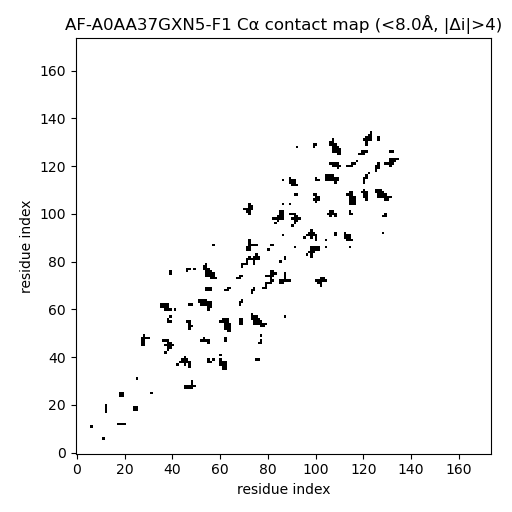A

InterPro domains:
  IPR001002 Chitin-binding, type 1 [PS50941] (89-134)
  IPR036861 Endochitinase-like superfamily [G3DSA:3.30.60.10] (89-141)
  IPR036861 Endochitinase-like superfamily [SSF57016] (92-137)

Organism: NCBI:txid708192

Foldseek 3Di:
DCPPDPPPVVVVCVVVVVADPVRPPVDQQDPDDDPWDAADDVVVRRAHHPDAQFFQFPVRSTGHDDCQCQPALGTQDGPHCHLCAANVPQFADPVSNRHAYDDPQAFFQFPVRGGDDDCCGQNPNGGDDGNHDDPPPPPPPPCPPPPDDDPDDDPPDDDDDDDDDDDDDDDDDD

Mean predicted aligned error: 16.2 Å

pLDDT: mean 77.32, std 18.52, range [40.97, 98.25]